Protein AF-A0A1S1BPJ7-F1 (afdb_monomer)

Mean predicted aligned error: 7.92 Å

Sequence (67 aa):
MEKYKKISFWLIVSIFTIDHFIRLFINPNWGQAIRDVTSSFPLVLKIIISLLFIILLVWLFPYKKHD

Secondary structure (DSSP, 8-state):
-HHHHHHHHHHHHHHHHHHHHIIIII-TTTTHHHHHHHHTS-HHHHHHHHHHHHHHHHHHS------

Structure (mmCIF, N/CA/C/O backbone):
data_AF-A0A1S1BPJ7-F1
#
_entry.id   AF-A0A1S1BPJ7-F1
#
loop_
_atom_site.group_PDB
_atom_site.id
_atom_site.type_symbol
_atom_site.label_atom_id
_atom_site.label_alt_id
_atom_site.label_comp_id
_atom_site.label_asym_id
_atom_site.label_entity_id
_atom_site.label_seq_id
_atom_site.pdbx_PDB_ins_code
_atom_site.Cartn_x
_atom_site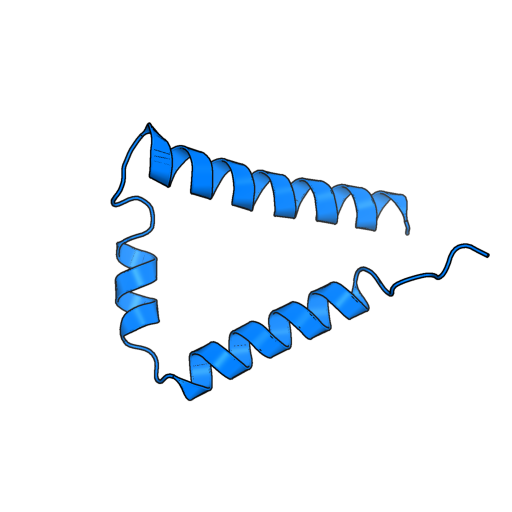.Cartn_y
_atom_site.Cartn_z
_atom_site.occupancy
_atom_site.B_iso_or_equiv
_atom_site.auth_seq_id
_atom_site.auth_comp_id
_atom_site.auth_asym_id
_atom_site.auth_atom_id
_atom_site.pdbx_PDB_model_num
ATOM 1 N N . MET A 1 1 ? -16.285 12.692 15.400 1.00 56.19 1 MET A N 1
ATOM 2 C CA . ME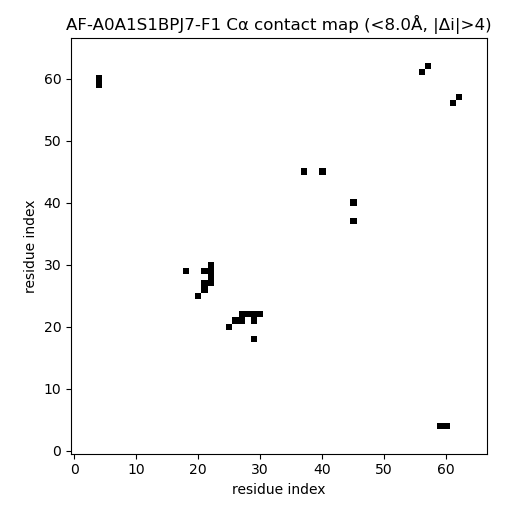T A 1 1 ? -15.192 11.710 15.198 1.00 56.19 1 MET A CA 1
ATOM 3 C C . MET A 1 1 ? -15.431 10.814 13.979 1.00 56.19 1 MET A C 1
ATOM 5 O O . MET A 1 1 ? -14.520 10.661 13.179 1.00 56.19 1 MET A O 1
ATOM 9 N N . GLU A 1 2 ? -16.649 10.304 13.759 1.00 68.81 2 GLU A N 1
ATOM 10 C CA . GLU A 1 2 ? -16.981 9.479 12.577 1.00 68.81 2 GLU A CA 1
ATOM 11 C C . GLU A 1 2 ? -16.871 10.223 11.236 1.00 68.81 2 GLU A C 1
ATOM 13 O O . GLU A 1 2 ? -16.347 9.669 10.275 1.00 68.81 2 GLU A O 1
ATOM 18 N N . LYS A 1 3 ? -17.269 11.504 11.171 1.00 72.06 3 LYS A N 1
ATOM 19 C CA . LYS A 1 3 ? -17.164 12.314 9.941 1.00 72.06 3 LYS A CA 1
ATOM 20 C C . LYS A 1 3 ? -15.711 12.493 9.476 1.00 72.06 3 LYS A C 1
ATOM 22 O O . LYS A 1 3 ? -15.428 12.302 8.301 1.00 72.06 3 LYS A O 1
ATOM 27 N N . TYR A 1 4 ? -14.790 12.779 10.400 1.00 77.12 4 TYR A N 1
ATOM 28 C CA . TYR A 1 4 ? -13.357 12.892 10.104 1.00 77.12 4 TYR A CA 1
ATOM 29 C C . TYR A 1 4 ? -12.759 11.552 9.670 1.00 77.12 4 TYR A C 1
ATOM 31 O O . TYR A 1 4 ? -12.080 11.507 8.655 1.00 77.12 4 TYR A O 1
ATOM 39 N N . LYS A 1 5 ? -13.094 10.449 10.358 1.00 73.00 5 LYS A N 1
ATOM 40 C CA . LYS A 1 5 ? -12.679 9.097 9.948 1.00 73.00 5 LYS A CA 1
ATOM 41 C C . LYS A 1 5 ? -13.168 8.754 8.535 1.00 73.00 5 LYS A C 1
ATOM 43 O O . LYS A 1 5 ? -12.388 8.269 7.725 1.00 73.00 5 LYS A O 1
ATOM 48 N N . LYS A 1 6 ? -14.428 9.064 8.207 1.00 77.50 6 LYS A N 1
ATOM 49 C CA . LYS A 1 6 ? -15.000 8.849 6.868 1.00 77.50 6 LYS A CA 1
ATOM 50 C C . LYS A 1 6 ? -14.293 9.689 5.801 1.00 77.50 6 LYS A C 1
ATOM 52 O O . LYS A 1 6 ? -13.993 9.170 4.733 1.00 77.50 6 LYS A O 1
ATOM 57 N N . ILE A 1 7 ? -13.985 10.954 6.092 1.00 84.62 7 ILE A N 1
ATOM 58 C CA . ILE A 1 7 ? -13.212 11.816 5.186 1.00 84.62 7 ILE A CA 1
ATOM 59 C C . ILE A 1 7 ? -11.809 11.241 4.971 1.00 84.62 7 ILE A C 1
ATOM 61 O O . ILE A 1 7 ? -11.401 11.080 3.827 1.00 84.62 7 ILE A O 1
ATOM 65 N N . SER A 1 8 ? -11.101 10.863 6.039 1.00 81.31 8 SER A N 1
ATOM 66 C CA . SER A 1 8 ? -9.773 10.246 5.940 1.00 81.31 8 SER A CA 1
ATOM 67 C C . SER A 1 8 ? -9.798 8.946 5.134 1.00 81.31 8 SER A C 1
ATOM 69 O O . SER A 1 8 ? -8.908 8.730 4.319 1.00 81.31 8 SER A O 1
ATOM 71 N N . PHE A 1 9 ? -10.833 8.113 5.300 1.00 81.62 9 PHE A N 1
ATOM 72 C CA . PHE A 1 9 ? -11.024 6.903 4.497 1.00 81.62 9 PHE A CA 1
ATOM 73 C C . PHE A 1 9 ? -11.135 7.226 3.009 1.00 81.62 9 PHE A C 1
ATOM 75 O O . PHE A 1 9 ? -10.357 6.719 2.207 1.00 81.62 9 PHE A O 1
ATOM 82 N N . TRP A 1 10 ? -12.077 8.098 2.644 1.00 83.62 10 TRP A N 1
ATOM 83 C CA . TRP A 1 10 ? -12.300 8.463 1.247 1.00 83.62 10 TRP A CA 1
ATOM 84 C C . TRP A 1 10 ? -11.086 9.144 0.624 1.00 83.62 10 TRP A C 1
ATOM 86 O O . TRP A 1 10 ? -10.811 8.928 -0.553 1.00 83.62 10 TRP A O 1
ATOM 96 N N . LEU A 1 11 ? -10.336 9.915 1.410 1.00 87.81 11 LEU A N 1
ATOM 97 C CA . LEU A 1 11 ? -9.115 10.573 0.963 1.00 87.81 11 LEU A CA 1
ATOM 98 C C . LEU A 1 11 ? -8.010 9.544 0.680 1.00 87.81 11 LEU A C 1
ATOM 100 O O . LEU A 1 11 ? -7.428 9.570 -0.401 1.00 87.81 11 LEU A O 1
ATOM 104 N N . ILE A 1 12 ? -7.790 8.582 1.585 1.00 86.19 12 ILE A N 1
ATOM 105 C CA . ILE A 1 12 ? -6.844 7.474 1.375 1.00 86.19 12 ILE A CA 1
ATOM 106 C C . ILE A 1 12 ? -7.247 6.656 0.142 1.00 86.19 12 ILE A C 1
ATOM 108 O O . ILE A 1 12 ? -6.434 6.462 -0.759 1.00 86.19 12 ILE A O 1
ATOM 112 N N . VAL A 1 13 ? -8.508 6.225 0.063 1.00 85.81 13 VAL A N 1
ATOM 113 C CA . VAL A 1 13 ? -9.023 5.440 -1.070 1.00 85.81 13 VAL A CA 1
ATOM 114 C C . VAL A 1 13 ? -8.868 6.195 -2.388 1.00 85.81 13 VAL A C 1
ATOM 116 O O . VAL A 1 13 ? -8.441 5.600 -3.376 1.00 85.81 13 VAL A O 1
ATOM 119 N N . SER A 1 14 ? -9.159 7.497 -2.414 1.00 88.50 14 SER A N 1
ATOM 120 C CA . SER A 1 14 ? -9.014 8.311 -3.625 1.00 88.50 14 SER A CA 1
ATOM 121 C C . SER A 1 14 ? -7.557 8.413 -4.059 1.00 88.50 14 SER A C 1
ATOM 123 O O . SER A 1 14 ? -7.281 8.237 -5.240 1.00 88.50 14 SER A O 1
ATOM 125 N N . ILE A 1 15 ? -6.618 8.619 -3.128 1.00 89.50 15 ILE A N 1
ATOM 126 C CA . ILE A 1 15 ? -5.181 8.635 -3.444 1.00 89.50 15 ILE A CA 1
ATOM 127 C C . ILE A 1 15 ? -4.757 7.303 -4.069 1.00 89.50 15 ILE A C 1
ATOM 129 O O . ILE A 1 15 ? -4.144 7.304 -5.134 1.00 89.50 15 ILE A O 1
ATOM 133 N N . PHE A 1 16 ? -5.121 6.173 -3.455 1.00 87.38 16 PHE A N 1
ATOM 134 C CA . PHE A 1 16 ? -4.784 4.854 -3.998 1.00 87.38 16 PHE A CA 1
ATOM 135 C C . PHE A 1 16 ? -5.428 4.609 -5.364 1.00 87.38 16 PHE A C 1
ATOM 137 O O . PHE A 1 16 ? -4.775 4.082 -6.260 1.00 87.38 16 PHE A O 1
ATOM 144 N N . THR A 1 17 ? -6.685 5.017 -5.543 1.00 88.75 17 THR A N 1
ATOM 145 C CA . THR A 1 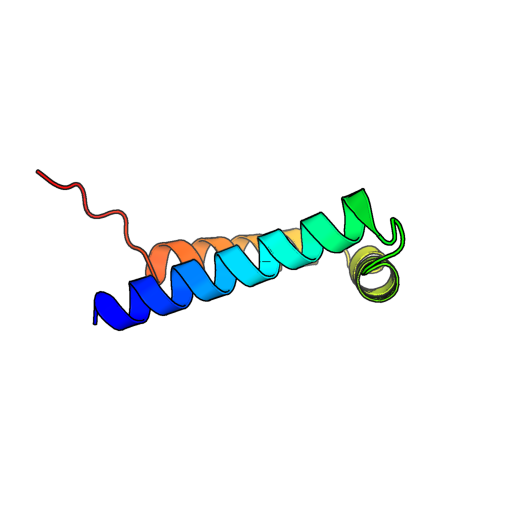17 ? -7.410 4.858 -6.810 1.00 88.75 17 THR A CA 1
ATOM 146 C C . THR A 1 17 ? -6.765 5.684 -7.918 1.00 88.75 17 THR A C 1
ATOM 148 O O . THR A 1 17 ? -6.552 5.171 -9.013 1.00 88.75 17 THR A O 1
ATOM 151 N N . ILE A 1 18 ? -6.406 6.939 -7.633 1.00 89.50 18 ILE A N 1
ATOM 152 C CA . ILE A 1 18 ? -5.727 7.823 -8.584 1.00 89.50 18 ILE A CA 1
ATOM 153 C C . ILE A 1 18 ? -4.333 7.277 -8.919 1.00 89.50 18 ILE A C 1
ATOM 155 O O . ILE A 1 18 ? -4.001 7.191 -10.098 1.00 89.50 18 ILE A O 1
ATOM 159 N N . ASP A 1 19 ? -3.542 6.845 -7.928 1.00 88.00 19 ASP A N 1
ATOM 160 C CA . ASP A 1 19 ? -2.214 6.255 -8.172 1.00 88.00 19 ASP A CA 1
ATOM 161 C C . ASP A 1 19 ? -2.303 5.024 -9.084 1.00 88.00 19 ASP A C 1
ATOM 163 O O . ASP A 1 19 ? -1.547 4.893 -10.050 1.00 88.00 19 ASP A O 1
ATOM 167 N N . HIS A 1 20 ? -3.278 4.148 -8.822 1.00 87.25 20 HIS A N 1
ATOM 168 C CA . HIS A 1 20 ? -3.498 2.949 -9.625 1.00 87.25 20 HIS A CA 1
ATOM 169 C C . HIS A 1 20 ? -4.004 3.282 -11.032 1.00 87.25 20 HIS A C 1
ATOM 171 O O . HIS A 1 20 ? -3.570 2.666 -12.004 1.00 87.25 20 HIS A O 1
ATOM 177 N N . PHE A 1 21 ? -4.880 4.282 -11.160 1.00 89.69 21 PHE A N 1
ATOM 178 C CA . PHE A 1 21 ? -5.383 4.748 -12.448 1.00 89.69 21 PHE A CA 1
ATOM 179 C C . PHE A 1 21 ? -4.259 5.329 -13.313 1.00 89.69 21 PHE A C 1
ATOM 181 O O . PHE A 1 21 ? -4.116 4.938 -14.471 1.00 89.69 21 PHE A O 1
ATOM 188 N N . ILE A 1 22 ? -3.417 6.201 -12.748 1.00 87.88 22 ILE A N 1
ATOM 189 C CA . ILE A 1 22 ? -2.257 6.760 -13.457 1.00 87.88 22 ILE A CA 1
ATOM 190 C C . ILE A 1 22 ? -1.330 5.625 -13.903 1.00 87.88 22 ILE A C 1
ATOM 192 O O . ILE A 1 22 ? -0.891 5.610 -15.052 1.00 87.88 22 ILE A O 1
ATOM 196 N N . ARG A 1 23 ? -1.082 4.639 -13.034 1.00 87.06 23 ARG A N 1
ATOM 197 C CA . ARG A 1 23 ? -0.228 3.493 -13.356 1.00 87.06 23 ARG A CA 1
ATOM 198 C C . ARG A 1 23 ? -0.779 2.626 -14.488 1.00 87.06 23 ARG A C 1
ATOM 200 O O . ARG A 1 23 ? -0.016 2.205 -15.348 1.00 87.06 23 ARG A O 1
ATOM 207 N N . LEU A 1 24 ? -2.079 2.340 -14.489 1.00 87.50 24 LEU A N 1
ATOM 208 C CA . LEU A 1 24 ? -2.684 1.445 -15.479 1.00 87.50 24 LEU A CA 1
ATOM 209 C C . LEU A 1 24 ? -2.946 2.124 -16.825 1.00 87.50 24 LEU A C 1
ATOM 211 O O . LEU A 1 24 ? -2.773 1.486 -17.860 1.00 87.50 24 LEU A O 1
ATOM 215 N N . PHE A 1 25 ? -3.368 3.389 -16.819 1.00 89.25 25 PHE A N 1
ATOM 216 C CA . PHE A 1 25 ? -3.896 4.044 -18.020 1.00 89.25 25 PHE A CA 1
ATOM 217 C C . PHE A 1 25 ? -2.993 5.139 -18.594 1.00 89.25 25 PHE A C 1
ATOM 219 O O . PHE A 1 25 ? -3.153 5.480 -19.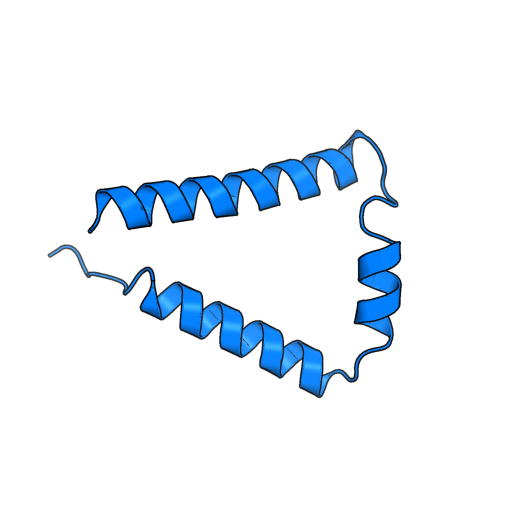763 1.00 89.25 25 PHE A O 1
ATOM 226 N N . ILE A 1 26 ? -2.065 5.701 -17.811 1.00 89.75 26 ILE A N 1
ATOM 227 C CA . ILE A 1 26 ? -1.255 6.856 -18.238 1.00 89.75 26 ILE A CA 1
ATOM 228 C C . ILE A 1 26 ? 0.221 6.483 -18.364 1.00 89.75 26 ILE A C 1
ATOM 230 O O . ILE A 1 26 ? 0.821 6.684 -19.417 1.00 89.75 26 ILE A O 1
ATOM 234 N N . ASN A 1 27 ? 0.826 5.961 -17.296 1.00 85.62 27 ASN A N 1
ATOM 235 C CA . ASN A 1 27 ? 2.243 5.627 -17.268 1.00 85.62 27 ASN A CA 1
ATOM 236 C C . ASN A 1 27 ? 2.488 4.350 -16.442 1.00 85.62 27 ASN A C 1
ATOM 238 O O . ASN A 1 27 ? 2.465 4.418 -15.212 1.00 85.62 27 ASN A O 1
ATOM 242 N N . PRO A 1 28 ? 2.815 3.207 -17.076 1.00 84.56 28 PRO A N 1
ATOM 243 C CA . PRO A 1 28 ? 3.086 1.952 -16.366 1.00 84.56 28 PRO A CA 1
ATOM 244 C C . PRO A 1 28 ? 4.299 2.025 -15.426 1.00 84.56 28 PRO A C 1
ATOM 246 O O . PRO A 1 28 ? 4.399 1.239 -14.482 1.00 84.56 28 PRO A O 1
ATOM 249 N N . ASN A 1 29 ? 5.185 3.002 -15.636 1.00 86.12 29 ASN A N 1
ATOM 250 C CA . ASN A 1 29 ? 6.348 3.278 -14.793 1.00 86.12 29 ASN A CA 1
ATOM 251 C C . ASN A 1 29 ? 6.042 4.283 -13.666 1.00 86.12 29 ASN A C 1
ATOM 253 O O . ASN A 1 29 ? 6.940 4.698 -12.930 1.00 86.12 29 ASN A O 1
ATOM 257 N N . TRP A 1 30 ? 4.782 4.695 -13.496 1.00 83.56 30 TRP A N 1
ATOM 258 C CA . TRP A 1 30 ? 4.381 5.553 -12.386 1.00 83.56 30 TRP A CA 1
ATOM 259 C C . TRP A 1 30 ? 4.686 4.879 -11.039 1.00 83.56 30 TRP A C 1
ATOM 261 O O . TRP A 1 30 ? 4.310 3.731 -10.785 1.00 83.56 30 TRP A O 1
ATOM 271 N N . GLY A 1 31 ? 5.420 5.588 -10.178 1.00 80.56 31 GLY A N 1
ATOM 272 C CA . GLY A 1 31 ? 5.892 5.060 -8.898 1.00 80.56 31 GLY A CA 1
ATOM 273 C C . GLY A 1 31 ? 7.095 4.112 -8.996 1.00 80.56 31 GLY A C 1
ATOM 274 O O . GLY A 1 31 ? 7.428 3.478 -7.995 1.00 80.56 31 GLY A O 1
ATOM 275 N N . GLN A 1 32 ? 7.771 4.011 -10.149 1.00 84.94 32 GLN A N 1
ATOM 276 C CA . GLN A 1 32 ? 8.964 3.168 -10.312 1.00 84.94 32 GLN A CA 1
ATOM 277 C C . GLN A 1 32 ? 10.100 3.574 -9.364 1.00 84.94 32 GLN A C 1
ATOM 279 O O . GLN A 1 32 ? 10.641 2.710 -8.693 1.00 84.94 32 GLN A O 1
ATOM 284 N N . ALA A 1 33 ? 10.365 4.872 -9.180 1.00 81.25 33 ALA A N 1
ATOM 285 C CA . ALA A 1 33 ? 11.377 5.341 -8.226 1.00 81.25 33 ALA A CA 1
ATOM 286 C C . ALA A 1 33 ? 11.093 4.875 -6.783 1.00 81.25 33 ALA A C 1
ATOM 288 O O . ALA A 1 33 ? 11.987 4.417 -6.075 1.00 81.25 33 ALA A O 1
ATOM 289 N N . ILE A 1 34 ? 9.823 4.926 -6.358 1.00 79.88 34 ILE A N 1
ATOM 290 C CA . ILE A 1 34 ? 9.403 4.405 -5.050 1.00 79.88 34 ILE A CA 1
ATOM 291 C C . ILE A 1 34 ? 9.595 2.889 -5.013 1.00 79.88 34 ILE A C 1
ATOM 293 O O . ILE A 1 34 ? 10.078 2.360 -4.012 1.00 79.88 34 ILE A O 1
ATOM 297 N N . ARG A 1 35 ? 9.240 2.188 -6.099 1.00 79.50 35 ARG A N 1
ATOM 298 C CA . ARG A 1 35 ? 9.381 0.734 -6.229 1.00 79.50 35 ARG A CA 1
ATOM 299 C C . ARG A 1 35 ? 10.836 0.288 -6.200 1.00 79.50 35 ARG A C 1
ATOM 301 O O . ARG A 1 35 ? 11.107 -0.740 -5.602 1.00 79.50 35 ARG A O 1
ATOM 308 N N . ASP A 1 36 ? 11.758 1.041 -6.775 1.00 84.75 36 ASP A N 1
ATOM 309 C CA . ASP A 1 36 ? 13.182 0.701 -6.802 1.00 84.75 36 ASP A CA 1
ATOM 310 C C . ASP A 1 36 ? 13.801 0.843 -5.402 1.00 84.75 36 ASP A C 1
ATOM 312 O O . ASP A 1 36 ? 14.497 -0.058 -4.919 1.00 84.75 36 ASP A O 1
ATOM 316 N N . VAL A 1 37 ? 13.439 1.911 -4.682 1.00 81.75 37 VAL A N 1
ATOM 317 C CA . VAL A 1 37 ? 13.827 2.105 -3.275 1.00 81.75 37 VAL A CA 1
ATOM 318 C C . VAL A 1 37 ? 13.213 1.023 -2.386 1.00 81.75 37 VAL A C 1
ATOM 320 O O . VAL A 1 37 ? 13.916 0.381 -1.60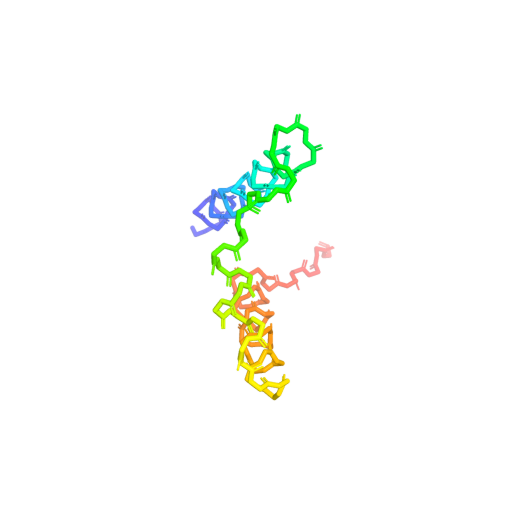8 1.00 81.75 37 VAL A O 1
ATOM 323 N N . THR A 1 38 ? 11.911 0.759 -2.521 1.00 77.12 38 THR A N 1
ATOM 324 C CA . THR A 1 38 ? 11.248 -0.273 -1.708 1.00 77.12 38 THR A CA 1
ATOM 325 C C . THR A 1 38 ? 11.659 -1.686 -2.095 1.00 77.12 38 THR A C 1
ATOM 327 O O . THR A 1 38 ? 11.717 -2.544 -1.220 1.00 77.12 38 THR A O 1
ATOM 330 N N . SER A 1 39 ? 11.990 -1.960 -3.357 1.00 77.00 39 SER A N 1
ATOM 331 C CA . SER A 1 39 ? 12.493 -3.262 -3.816 1.00 77.00 39 SER A CA 1
ATOM 332 C C . SER A 1 39 ? 13.773 -3.633 -3.075 1.00 77.00 39 SER A C 1
ATOM 334 O O . SER A 1 39 ? 13.879 -4.761 -2.592 1.00 77.00 39 SER A O 1
ATOM 336 N N . SER A 1 40 ? 14.645 -2.642 -2.874 1.00 82.88 40 SER A N 1
ATOM 337 C CA . SER A 1 40 ? 15.913 -2.751 -2.149 1.00 82.88 40 SER A CA 1
ATOM 338 C C . SER A 1 40 ? 15.751 -3.065 -0.656 1.00 82.88 40 SER A C 1
ATOM 340 O O . SER A 1 40 ? 16.715 -3.463 -0.004 1.00 82.88 40 SER A O 1
ATOM 342 N N . PHE A 1 41 ? 14.547 -2.919 -0.089 1.00 83.31 41 PHE A N 1
ATOM 343 C CA . PHE A 1 41 ? 14.312 -3.271 1.306 1.00 83.31 41 PHE A CA 1
ATOM 344 C C . PHE A 1 41 ? 14.195 -4.784 1.529 1.00 83.31 41 PHE A C 1
ATOM 346 O O . PHE A 1 41 ? 13.536 -5.484 0.745 1.00 83.31 41 PHE A O 1
ATOM 353 N N . PRO A 1 42 ? 14.755 -5.292 2.644 1.00 87.75 42 PRO A N 1
ATOM 354 C CA . PRO A 1 42 ? 14.627 -6.693 3.015 1.00 87.75 42 PRO A CA 1
ATOM 355 C C . PRO A 1 42 ? 13.156 -7.076 3.204 1.00 87.75 42 PRO A C 1
ATOM 357 O O . PRO A 1 42 ? 12.339 -6.278 3.672 1.00 87.75 42 PRO A O 1
ATOM 360 N N . LEU A 1 43 ? 12.824 -8.326 2.862 1.00 84.62 43 LEU A N 1
ATOM 361 C CA . LEU A 1 43 ? 11.455 -8.858 2.907 1.00 84.62 43 LEU A CA 1
ATOM 362 C C . LEU A 1 43 ? 10.788 -8.625 4.274 1.00 84.62 43 LEU A C 1
ATOM 364 O O . LEU A 1 43 ? 9.628 -8.231 4.346 1.00 84.62 43 LEU A O 1
ATOM 368 N N . VAL A 1 44 ? 11.557 -8.795 5.353 1.00 82.69 44 VAL A N 1
ATOM 369 C CA . VAL A 1 44 ? 11.110 -8.586 6.737 1.00 82.69 44 VAL A CA 1
ATOM 370 C C . VAL A 1 44 ? 10.619 -7.154 6.961 1.00 82.69 44 VAL A C 1
ATOM 372 O O . VAL A 1 44 ? 9.560 -6.957 7.551 1.00 82.69 44 VAL A O 1
ATOM 375 N N . LEU A 1 45 ? 11.332 -6.150 6.443 1.00 82.56 45 LEU A N 1
ATOM 376 C CA . LEU A 1 45 ? 10.949 -4.747 6.612 1.00 82.56 45 LEU A CA 1
ATOM 377 C C . LEU A 1 45 ? 9.643 -4.432 5.870 1.00 82.56 45 LEU A C 1
ATOM 379 O O . LEU A 1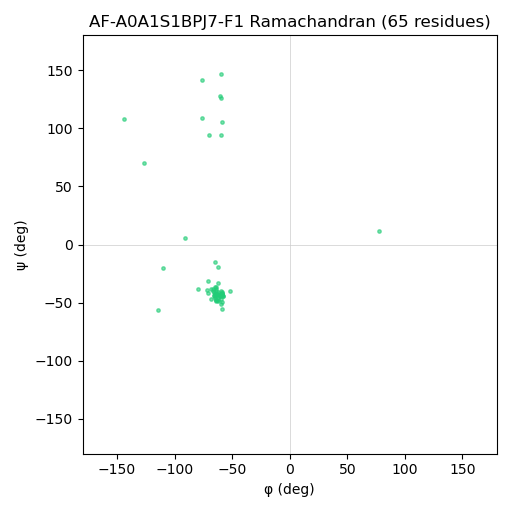 45 ? 8.785 -3.733 6.406 1.00 82.56 45 LEU A O 1
ATOM 383 N N . LYS A 1 46 ? 9.449 -5.011 4.677 1.00 81.56 46 LYS A N 1
ATOM 384 C CA . LYS A 1 46 ? 8.191 -4.896 3.917 1.00 81.56 46 LYS A CA 1
ATOM 385 C C . LYS A 1 46 ? 7.015 -5.475 4.703 1.00 81.56 46 LYS A C 1
ATOM 387 O O . LYS A 1 46 ? 5.966 -4.839 4.786 1.00 81.56 46 LYS A O 1
ATOM 392 N N . ILE A 1 47 ? 7.209 -6.643 5.320 1.00 86.94 47 ILE A N 1
ATOM 393 C CA . ILE A 1 47 ? 6.192 -7.292 6.157 1.00 86.94 47 ILE A CA 1
ATOM 394 C C . ILE A 1 47 ? 5.850 -6.410 7.362 1.00 86.94 47 ILE A C 1
ATOM 396 O O . ILE A 1 47 ? 4.671 -6.163 7.597 1.00 86.94 47 ILE A O 1
ATOM 400 N N . ILE A 1 48 ? 6.849 -5.878 8.076 1.00 88.81 48 ILE A N 1
ATOM 401 C CA . ILE A 1 48 ? 6.640 -5.010 9.249 1.00 88.81 48 ILE A CA 1
ATOM 402 C C . ILE A 1 48 ? 5.846 -3.751 8.879 1.00 88.81 48 ILE A C 1
ATOM 404 O O . ILE A 1 48 ? 4.872 -3.424 9.557 1.00 88.81 48 ILE A O 1
ATOM 408 N N . ILE A 1 49 ? 6.219 -3.068 7.790 1.00 86.38 49 ILE A N 1
ATOM 409 C CA . ILE A 1 49 ? 5.511 -1.869 7.312 1.00 86.38 49 ILE A CA 1
ATOM 410 C C . ILE A 1 49 ? 4.057 -2.209 6.967 1.00 86.38 49 ILE A C 1
ATOM 412 O O . ILE A 1 49 ? 3.140 -1.484 7.355 1.00 86.38 49 ILE A O 1
ATOM 416 N N . SER A 1 50 ? 3.834 -3.332 6.282 1.00 85.06 50 SER A N 1
ATOM 417 C CA . SER A 1 50 ? 2.487 -3.767 5.915 1.00 85.06 50 SER A CA 1
ATOM 418 C C . SER A 1 50 ? 1.637 -4.096 7.149 1.00 85.06 50 SER A C 1
ATOM 420 O O . SER A 1 50 ? 0.466 -3.725 7.205 1.00 85.06 50 SER A O 1
ATOM 422 N N . LEU A 1 51 ? 2.225 -4.736 8.165 1.00 88.38 51 LEU A N 1
ATOM 423 C CA . LEU A 1 51 ? 1.558 -5.072 9.427 1.00 88.38 51 LEU A CA 1
ATOM 424 C C . LEU A 1 51 ? 1.185 -3.814 10.222 1.00 88.38 51 LEU A C 1
ATOM 426 O O . LEU A 1 51 ? 0.057 -3.703 10.700 1.00 88.38 51 LEU A O 1
ATOM 430 N N . LEU A 1 52 ? 2.093 -2.836 10.295 1.00 87.19 52 LEU A N 1
ATOM 431 C CA . LEU A 1 52 ? 1.829 -1.527 10.901 1.00 87.19 52 LEU A CA 1
ATOM 432 C C . LEU A 1 52 ? 0.673 -0.806 10.206 1.00 87.19 52 LEU A C 1
ATOM 434 O O . LEU A 1 52 ? -0.193 -0.249 10.878 1.00 87.19 52 LEU A O 1
ATOM 438 N N . PHE A 1 53 ? 0.623 -0.854 8.874 1.00 84.94 53 PHE A N 1
ATOM 439 C CA . PHE A 1 53 ? -0.453 -0.231 8.107 1.00 84.94 53 PHE A CA 1
ATOM 440 C C . PHE A 1 53 ? -1.811 -0.894 8.371 1.00 84.94 53 PHE A C 1
ATOM 442 O O . PHE A 1 53 ? -2.810 -0.199 8.552 1.00 84.94 53 PHE A O 1
ATOM 449 N N . ILE A 1 54 ? -1.848 -2.229 8.465 1.00 83.81 54 ILE A N 1
ATOM 450 C CA . ILE A 1 54 ? -3.064 -2.981 8.812 1.00 83.81 54 ILE A CA 1
ATOM 451 C C . ILE A 1 54 ? -3.526 -2.637 10.231 1.00 83.81 54 ILE A C 1
ATOM 453 O O . ILE A 1 54 ? -4.701 -2.333 10.424 1.00 83.81 54 ILE A O 1
ATOM 457 N N . ILE A 1 55 ? -2.622 -2.632 11.216 1.00 85.56 55 ILE A N 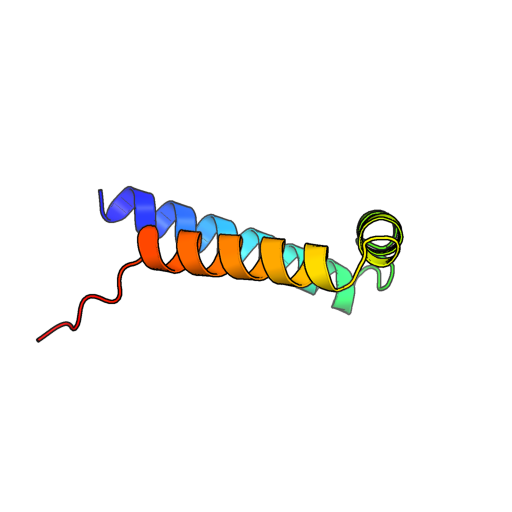1
ATOM 458 C CA . ILE A 1 55 ? -2.955 -2.262 12.601 1.00 85.56 55 ILE A CA 1
ATOM 459 C C . ILE A 1 55 ? -3.502 -0.833 12.651 1.00 85.56 55 ILE A C 1
ATOM 461 O O . ILE A 1 55 ? -4.519 -0.588 13.298 1.00 85.56 55 ILE A O 1
ATOM 465 N N . LEU A 1 56 ? -2.872 0.099 11.933 1.00 83.50 56 LEU A N 1
ATOM 466 C CA . LEU A 1 56 ? -3.319 1.486 11.855 1.00 83.50 56 LEU A CA 1
ATOM 467 C C . LEU A 1 56 ? -4.709 1.589 11.224 1.00 83.50 56 LEU A C 1
ATOM 469 O O . LEU A 1 56 ? -5.550 2.306 11.759 1.00 83.50 56 LEU A O 1
ATOM 473 N N . LEU A 1 57 ? -4.984 0.847 10.148 1.00 77.81 57 LEU A N 1
ATOM 474 C CA . LEU A 1 57 ? -6.308 0.789 9.524 1.00 77.81 57 LEU A CA 1
ATOM 475 C C . LEU A 1 57 ? -7.368 0.215 10.468 1.00 77.81 57 LEU A C 1
ATOM 477 O O . LEU A 1 57 ? -8.441 0.802 10.587 1.00 77.81 57 LEU A O 1
ATOM 481 N N . VAL A 1 58 ? -7.069 -0.882 11.168 1.00 81.12 58 VAL A N 1
ATOM 482 C CA . VAL A 1 58 ? -7.983 -1.499 12.145 1.00 81.12 58 VAL A CA 1
ATOM 483 C C . VAL A 1 58 ? -8.223 -0.569 13.335 1.00 81.12 58 VAL A C 1
ATOM 485 O O . VAL A 1 58 ? -9.341 -0.478 13.832 1.00 81.12 58 VAL A O 1
ATOM 488 N N . TRP A 1 59 ? -7.210 0.171 13.781 1.00 79.44 59 TRP A N 1
ATOM 489 C CA . TRP A 1 59 ? -7.359 1.147 14.859 1.00 79.44 59 TRP A CA 1
ATOM 490 C C . TRP A 1 59 ? -8.142 2.394 14.421 1.00 79.44 59 TRP A C 1
ATOM 492 O O . TRP A 1 59 ? -8.988 2.907 15.163 1.00 79.44 59 TRP A O 1
ATOM 502 N N . LEU A 1 60 ? -7.913 2.878 13.195 1.00 71.94 60 LEU A N 1
ATOM 503 C CA . LEU A 1 60 ? -8.683 3.989 12.634 1.00 71.94 60 LEU A CA 1
ATOM 504 C C . LEU A 1 60 ? -10.144 3.575 12.402 1.00 71.94 60 LEU A C 1
ATOM 506 O O . LEU A 1 60 ? -11.053 4.350 12.717 1.00 71.94 60 LEU A O 1
ATOM 510 N N . PHE A 1 61 ? -10.375 2.354 11.921 1.00 71.31 61 PHE A N 1
ATOM 511 C CA . PHE A 1 61 ? -11.682 1.799 11.566 1.00 71.31 61 PHE A CA 1
ATOM 512 C C . PHE A 1 61 ? -11.915 0.465 12.280 1.00 71.31 61 PHE A C 1
ATOM 514 O O . PHE A 1 61 ? -11.934 -0.585 11.634 1.00 71.31 61 PHE A O 1
ATOM 521 N N . PRO A 1 62 ? -12.108 0.478 13.611 1.00 68.12 62 PRO A N 1
ATOM 522 C CA . PRO A 1 62 ? -12.443 -0.742 14.320 1.00 68.12 62 PRO A CA 1
ATOM 523 C C . PRO A 1 62 ? -13.759 -1.246 13.743 1.00 68.12 62 PRO A C 1
ATOM 525 O O . PRO A 1 62 ? -14.717 -0.474 13.629 1.00 68.12 62 PRO A O 1
ATOM 528 N N . TYR A 1 63 ? -13.780 -2.514 13.332 1.00 61.16 63 TYR A N 1
ATOM 529 C CA . TYR A 1 63 ? -14.971 -3.166 12.808 1.00 61.16 63 TYR A CA 1
ATOM 530 C C . TYR A 1 63 ? -16.050 -3.128 13.894 1.00 61.16 63 TYR A C 1
ATOM 532 O O . TYR A 1 63 ? -16.070 -3.951 14.808 1.00 61.16 63 TYR A O 1
ATOM 540 N N . LYS A 1 64 ? -16.919 -2.117 13.844 1.00 61.25 64 LYS A N 1
ATOM 541 C CA . LYS A 1 64 ? -18.131 -2.096 14.647 1.00 61.25 64 LYS A CA 1
ATOM 542 C C . LYS A 1 64 ? -19.085 -3.054 13.959 1.00 61.25 64 LYS A C 1
ATOM 544 O O . LYS A 1 64 ? -19.566 -2.765 12.866 1.00 61.25 64 LYS A O 1
ATOM 549 N N . LYS A 1 65 ? -19.325 -4.199 14.594 1.00 52.41 65 LYS A N 1
ATOM 550 C CA . LYS A 1 65 ? -20.469 -5.040 14.270 1.00 52.41 65 LYS A CA 1
ATOM 551 C C . LYS A 1 65 ? -21.701 -4.161 14.506 1.00 52.41 65 LYS A C 1
ATOM 553 O O . LYS A 1 65 ? -21.970 -3.778 15.640 1.00 52.41 6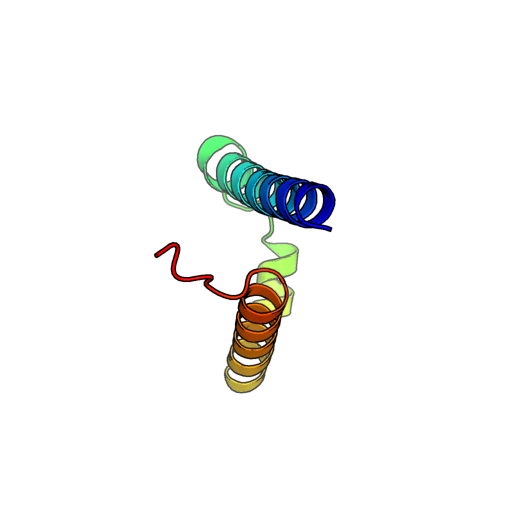5 LYS A O 1
ATOM 558 N N . HIS A 1 66 ? -22.322 -3.697 13.426 1.00 55.44 66 HIS A N 1
ATOM 559 C CA . HIS A 1 66 ? -23.645 -3.097 13.503 1.00 55.44 66 HIS A CA 1
ATOM 560 C C . HIS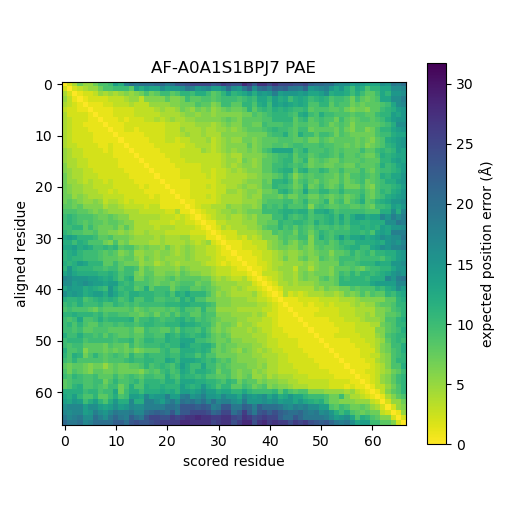 A 1 66 ? -24.595 -4.255 13.811 1.00 55.44 66 HIS A C 1
ATOM 562 O O . HIS A 1 66 ? -24.946 -5.001 12.900 1.00 55.44 66 HIS A O 1
ATOM 568 N N . ASP A 1 67 ? -24.871 -4.463 15.100 1.00 44.44 67 ASP A N 1
ATOM 569 C CA . ASP A 1 67 ? -26.092 -5.147 15.532 1.00 44.44 67 ASP A CA 1
ATOM 570 C C . ASP A 1 67 ? -27.302 -4.240 15.247 1.00 44.44 67 ASP A C 1
ATOM 572 O O . ASP A 1 67 ? -27.151 -2.995 15.359 1.00 44.44 67 ASP A O 1
#

Radius of gyration: 15.44 Å; Cα contacts (8 Å, |Δi|>4): 15; chains: 1; bounding box: 42×22×34 Å

Solvent-accessible surface area (backbone atoms only — not comparable to full-atom values): 3942 Å² total; per-residue (Å²): 110,66,68,59,48,52,50,54,48,53,51,52,52,48,52,54,51,51,55,49,47,41,23,75,74,75,36,79,64,58,62,44,72,58,46,56,59,56,63,74,48,56,70,67,57,55,51,52,55,53,51,52,52,50,52,50,48,42,67,73,54,60,85,71,79,82,126

Foldseek 3Di:
DVVVLVVVVVVVVVVVVVQVCCCPPPNVCRCVVVVVVVVPDDPVVVVVVVVVVVVVVCVSPVPDPPD

pLDDT: mean 80.64, std 9.63, range [44.44, 89.75]